Protein AF-A0A2T5XRN5-F1 (afdb_monomer_lite)

Radius of gyration: 16.85 Å; chains: 1; bounding box: 36×27×43 Å

Structure (mmCIF, N/CA/C/O backbone):
data_AF-A0A2T5XRN5-F1
#
_entry.id   AF-A0A2T5XRN5-F1
#
loop_
_atom_site.group_PDB
_atom_site.id
_atom_site.type_symbol
_atom_site.label_atom_id
_atom_site.label_alt_id
_atom_site.label_comp_id
_atom_site.label_asym_id
_atom_site.label_entity_id
_atom_site.label_seq_id
_atom_site.pdbx_PDB_ins_code
_atom_site.Cartn_x
_atom_site.Cartn_y
_atom_site.Cartn_z
_atom_site.occupancy
_atom_site.B_iso_or_equiv
_atom_site.auth_seq_id
_atom_site.auth_comp_id
_atom_site.auth_asym_id
_atom_site.auth_atom_id
_atom_site.pdbx_PDB_model_num
ATOM 1 N N . MET A 1 1 ? 4.757 0.525 13.540 1.00 88.81 1 MET A N 1
ATOM 2 C CA . MET A 1 1 ? 3.555 0.436 12.684 1.00 88.81 1 MET A CA 1
ATOM 3 C C . MET A 1 1 ? 2.782 1.736 12.826 1.00 88.81 1 MET A C 1
ATOM 5 O O . MET A 1 1 ? 2.705 2.233 13.944 1.00 88.81 1 MET A O 1
ATOM 9 N N . LEU A 1 2 ? 2.299 2.319 11.730 1.00 92.38 2 LEU A N 1
ATOM 10 C CA . LEU A 1 2 ? 1.644 3.631 11.727 1.00 92.38 2 LEU A CA 1
ATOM 11 C C . LEU A 1 2 ? 0.362 3.560 10.899 1.00 92.38 2 LEU A C 1
ATOM 13 O O . LEU A 1 2 ? 0.415 3.131 9.749 1.00 92.38 2 LEU A O 1
ATOM 17 N N . PHE A 1 3 ? -0.739 4.030 11.473 1.00 93.38 3 PHE A N 1
ATOM 18 C CA . PHE A 1 3 ? -1.976 4.329 10.766 1.00 93.38 3 PHE A CA 1
ATOM 19 C C . PHE A 1 3 ? -2.048 5.835 10.581 1.00 93.38 3 PHE A C 1
ATOM 21 O O . PHE A 1 3 ? -1.856 6.606 11.527 1.00 93.38 3 PHE A O 1
ATOM 28 N N . LYS A 1 4 ? -2.265 6.247 9.341 1.00 94.81 4 LYS A N 1
ATOM 29 C CA . LYS A 1 4 ? -2.272 7.644 8.938 1.00 94.81 4 LYS A CA 1
ATOM 30 C C . LYS A 1 4 ? -3.507 7.875 8.092 1.00 94.81 4 LYS A C 1
ATOM 32 O O . LYS A 1 4 ? -3.751 7.088 7.179 1.00 94.81 4 LYS A O 1
ATOM 37 N N . ASP A 1 5 ? -4.229 8.948 8.374 1.00 94.75 5 ASP A N 1
ATOM 38 C CA . ASP A 1 5 ? -5.318 9.350 7.504 1.00 94.75 5 ASP A CA 1
ATOM 39 C C . ASP A 1 5 ? -4.771 9.863 6.165 1.00 94.75 5 ASP A C 1
ATOM 41 O O . ASP A 1 5 ? -3.753 10.564 6.094 1.00 94.75 5 ASP A O 1
ATOM 45 N N . THR A 1 6 ? -5.431 9.485 5.077 1.00 91.06 6 THR A N 1
ATOM 46 C CA . THR A 1 6 ? -4.991 9.871 3.737 1.00 91.06 6 THR A CA 1
ATOM 47 C C . THR A 1 6 ? -5.423 11.289 3.373 1.00 91.06 6 THR A C 1
ATOM 49 O O . THR A 1 6 ? -4.741 11.918 2.564 1.00 91.06 6 THR A O 1
ATOM 52 N N . ILE A 1 7 ? -6.484 11.829 3.975 1.00 91.69 7 ILE A N 1
ATOM 53 C CA . ILE A 1 7 ? -7.031 13.145 3.628 1.00 91.69 7 ILE A CA 1
ATOM 54 C C . ILE A 1 7 ? -6.328 14.228 4.451 1.00 91.69 7 ILE A C 1
ATOM 56 O O . ILE A 1 7 ? -5.591 15.042 3.895 1.00 91.69 7 ILE A O 1
ATOM 60 N N . THR A 1 8 ? -6.458 14.181 5.776 1.00 94.81 8 THR A N 1
ATOM 61 C CA . THR A 1 8 ? -5.898 15.157 6.727 1.00 94.81 8 THR A CA 1
ATOM 62 C C . THR A 1 8 ? -4.395 14.996 6.929 1.00 94.81 8 THR A C 1
ATOM 64 O O . THR A 1 8 ? -3.719 15.903 7.408 1.00 94.81 8 THR A O 1
ATOM 67 N N . LYS A 1 9 ? -3.842 13.838 6.547 1.00 94.31 9 LYS A N 1
ATOM 68 C CA . LYS A 1 9 ? -2.445 13.441 6.785 1.00 94.31 9 LYS A CA 1
ATOM 69 C C . LYS A 1 9 ? -2.086 13.282 8.265 1.00 94.31 9 LYS A C 1
ATOM 71 O O . LYS A 1 9 ? -0.897 13.155 8.584 1.00 94.31 9 LYS A O 1
ATOM 76 N N . GLU A 1 10 ? -3.068 13.214 9.153 1.00 95.88 10 GLU A N 1
ATOM 77 C CA . GLU A 1 10 ? -2.837 13.016 10.578 1.00 95.88 10 GLU A CA 1
ATOM 78 C C . GLU A 1 10 ? -2.385 11.593 10.905 1.00 95.88 10 GLU A C 1
ATOM 80 O O . GLU A 1 10 ? -2.740 10.609 10.251 1.00 95.88 10 GLU A O 1
ATOM 85 N N . LYS A 1 11 ? -1.559 11.480 11.945 1.00 95.88 11 LYS A N 1
ATOM 86 C CA . LYS A 1 11 ? -1.094 10.198 12.481 1.00 95.88 11 LYS A CA 1
ATOM 87 C C . LYS A 1 11 ? -2.125 9.714 13.499 1.00 95.88 11 LYS A C 1
ATOM 89 O O . LYS A 1 11 ? -2.058 10.115 14.655 1.00 95.88 11 LYS A O 1
ATOM 94 N N . LEU A 1 12 ? -3.043 8.856 13.068 1.00 95.69 12 LEU A N 1
ATOM 95 C CA . LEU A 1 12 ? -4.154 8.385 13.899 1.00 95.69 12 LEU A CA 1
ATOM 96 C C . LEU A 1 12 ? -3.690 7.453 15.025 1.00 95.69 12 LEU A C 1
ATOM 98 O O . LEU A 1 12 ? -4.169 7.533 16.153 1.00 95.69 12 LEU A O 1
ATOM 102 N N . LEU A 1 13 ? -2.751 6.551 14.720 1.00 95.25 13 LEU A N 1
ATOM 103 C CA . LEU A 1 13 ? -2.315 5.524 15.662 1.00 95.25 13 LEU A CA 1
ATOM 104 C C . LEU A 1 13 ? -0.899 5.046 15.357 1.00 95.25 13 LEU A C 1
ATOM 106 O O . LEU A 1 13 ? -0.545 4.807 14.200 1.00 95.25 13 LEU A O 1
ATOM 110 N N . LYS A 1 14 ? -0.076 4.877 16.395 1.00 95.19 14 LYS A N 1
ATOM 111 C CA . LYS A 1 14 ? 1.306 4.404 16.267 1.00 95.19 14 LYS A CA 1
ATOM 112 C C . LYS A 1 14 ? 1.604 3.295 17.269 1.00 95.19 14 LYS A C 1
ATOM 114 O O . LYS A 1 14 ? 1.282 3.408 18.444 1.00 95.19 14 LYS A O 1
ATOM 119 N N . TYR A 1 15 ? 2.323 2.283 16.802 1.00 94.00 15 TYR A N 1
ATOM 120 C CA . TYR A 1 15 ? 2.867 1.223 17.643 1.00 94.00 15 TYR A CA 1
ATOM 121 C C . TYR A 1 15 ? 4.366 1.076 17.406 1.00 94.00 15 TYR A C 1
ATOM 123 O O . TYR A 1 15 ? 4.815 0.952 16.257 1.00 94.00 15 TYR A O 1
ATOM 131 N N . TYR A 1 16 ? 5.134 1.038 18.490 1.00 94.50 16 TYR A N 1
ATOM 132 C CA . TYR A 1 16 ? 6.532 0.624 18.464 1.00 94.50 16 TYR A CA 1
ATOM 133 C C . TYR A 1 16 ? 6.563 -0.892 18.607 1.00 94.50 16 TYR A C 1
ATOM 135 O O . TYR A 1 16 ? 6.146 -1.436 19.622 1.00 94.50 16 TYR A O 1
ATOM 143 N N . VAL A 1 17 ? 6.974 -1.579 17.545 1.00 91.31 17 VAL A N 1
ATOM 144 C CA . VAL A 1 17 ? 6.888 -3.039 17.455 1.00 91.31 17 VAL A CA 1
ATOM 145 C C . VAL A 1 17 ? 8.187 -3.570 16.883 1.00 91.31 17 VAL A C 1
ATOM 147 O O . VAL A 1 17 ? 8.711 -3.003 15.924 1.00 91.31 17 VAL A O 1
ATOM 150 N N . LYS A 1 18 ? 8.695 -4.662 17.460 1.00 91.69 18 LYS A N 1
ATOM 151 C CA . LYS A 1 18 ? 9.876 -5.359 16.934 1.00 91.69 18 LYS A CA 1
ATOM 152 C C . LYS A 1 18 ? 9.555 -6.024 15.596 1.00 91.69 18 LYS A C 1
ATOM 154 O O . LYS A 1 18 ? 10.288 -5.857 14.633 1.00 91.69 18 LYS A O 1
ATOM 159 N N . ASN A 1 19 ? 8.411 -6.708 15.541 1.00 86.50 19 ASN A N 1
ATOM 160 C CA . ASN A 1 19 ? 7.878 -7.347 14.345 1.00 86.50 19 ASN A CA 1
ATOM 161 C C . ASN A 1 19 ? 6.435 -6.894 14.126 1.00 86.50 19 ASN A C 1
ATOM 163 O O . ASN A 1 19 ? 5.645 -6.829 15.065 1.00 86.50 19 ASN A O 1
ATOM 167 N N . GLN A 1 20 ? 6.079 -6.599 12.880 1.00 83.44 20 GLN A N 1
ATOM 168 C CA . GLN A 1 20 ? 4.695 -6.315 12.509 1.00 83.44 20 GLN A CA 1
ATOM 169 C C . GLN A 1 20 ? 3.965 -7.635 12.251 1.00 83.44 20 GLN A C 1
ATOM 171 O O . GLN A 1 20 ? 4.369 -8.388 11.362 1.00 83.44 20 GLN A O 1
ATOM 176 N N . THR A 1 21 ? 2.898 -7.898 13.003 1.00 85.94 21 THR A N 1
ATOM 177 C CA . THR A 1 21 ? 2.081 -9.116 12.905 1.00 85.94 21 THR A CA 1
ATOM 178 C C . THR A 1 21 ? 0.647 -8.773 12.513 1.00 85.94 21 THR A C 1
ATOM 180 O O . THR A 1 21 ? 0.176 -7.660 12.742 1.00 85.94 21 THR A O 1
ATOM 183 N N . ASN A 1 22 ? -0.079 -9.739 11.950 1.00 82.69 22 ASN A N 1
ATOM 184 C CA . ASN A 1 22 ? -1.479 -9.545 11.554 1.00 82.69 22 ASN A CA 1
ATOM 185 C C . ASN A 1 22 ? -2.386 -9.241 12.756 1.00 82.69 22 ASN A C 1
ATOM 187 O O . ASN A 1 22 ? -3.333 -8.470 12.633 1.00 82.69 22 ASN A O 1
ATOM 191 N N . ALA A 1 23 ? -2.073 -9.808 13.925 1.00 87.19 23 ALA A N 1
ATOM 192 C CA . ALA A 1 23 ? -2.793 -9.529 15.162 1.00 87.19 23 ALA A CA 1
ATOM 193 C C . ALA A 1 23 ? -2.722 -8.040 15.533 1.00 87.19 23 ALA A C 1
ATOM 195 O O . ALA A 1 23 ? -3.747 -7.435 15.830 1.00 87.19 23 ALA A O 1
ATOM 196 N N . LEU A 1 24 ? -1.538 -7.427 15.414 1.00 89.19 24 LEU A N 1
ATOM 197 C CA . LEU A 1 24 ? -1.347 -6.001 15.694 1.00 89.19 24 LEU A CA 1
ATOM 198 C C . LEU A 1 24 ? -2.155 -5.114 14.742 1.00 89.19 24 LEU A C 1
ATOM 200 O O . LEU A 1 24 ? -2.672 -4.078 15.150 1.00 89.19 24 LEU A O 1
ATOM 204 N N . TYR A 1 25 ? -2.289 -5.518 13.478 1.00 87.44 25 TYR A N 1
ATOM 205 C CA . TYR A 1 25 ? -3.144 -4.808 12.533 1.00 87.44 25 TYR A CA 1
ATOM 206 C C . TYR A 1 25 ? -4.621 -4.884 12.919 1.00 87.44 25 TYR A C 1
ATOM 208 O O . TYR A 1 25 ? -5.280 -3.850 12.957 1.00 87.44 25 TYR A O 1
ATOM 216 N N . LYS A 1 26 ? -5.132 -6.085 13.227 1.00 88.12 26 LYS A N 1
ATOM 217 C CA . LYS A 1 26 ? -6.523 -6.267 13.676 1.00 88.12 26 LYS A CA 1
ATOM 218 C C . LYS A 1 26 ? -6.807 -5.448 14.935 1.00 88.12 26 LYS A C 1
ATOM 220 O O . LYS A 1 26 ? -7.828 -4.774 14.995 1.00 88.12 26 LYS A O 1
ATOM 225 N N . GLN A 1 27 ? -5.869 -5.446 15.881 1.00 91.94 27 GLN A N 1
ATOM 226 C CA . GLN A 1 27 ? -5.941 -4.627 17.087 1.00 91.94 27 GLN A CA 1
ATOM 227 C C . GLN A 1 27 ? -6.020 -3.131 16.755 1.00 91.94 27 GLN A C 1
ATOM 229 O O . GLN A 1 27 ? -6.928 -2.458 17.227 1.00 91.94 27 GLN A O 1
ATOM 234 N N . GLY A 1 28 ? -5.121 -2.614 15.911 1.00 92.50 28 GLY A N 1
ATOM 235 C CA . GLY A 1 28 ? -5.136 -1.195 15.544 1.00 92.50 28 GLY A CA 1
ATOM 236 C C . GLY A 1 28 ? -6.396 -0.768 14.801 1.00 92.50 28 GLY A C 1
ATOM 237 O O . GLY A 1 28 ? -6.895 0.331 15.007 1.00 92.50 28 GLY A O 1
ATOM 238 N N . ILE A 1 29 ? -6.945 -1.652 13.971 1.00 90.06 29 ILE A N 1
ATOM 239 C CA . ILE A 1 29 ? -8.211 -1.421 13.271 1.00 90.06 29 ILE A CA 1
ATOM 240 C C . ILE A 1 29 ? -9.373 -1.358 14.258 1.00 90.06 29 ILE A C 1
ATOM 242 O O . ILE A 1 29 ? -10.214 -0.473 14.133 1.00 90.06 29 ILE A O 1
ATOM 246 N N . GLN A 1 30 ? -9.414 -2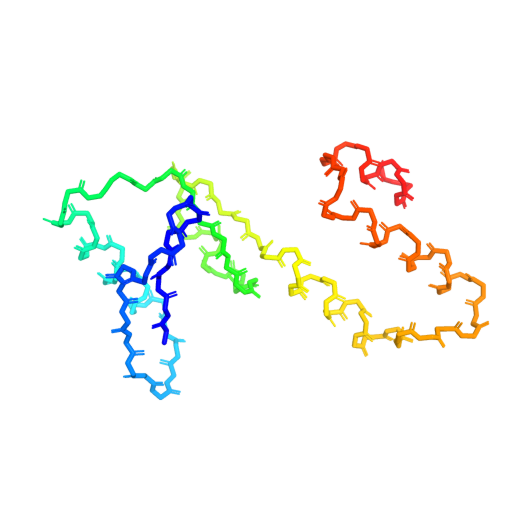.265 15.236 1.00 92.06 30 GLN A N 1
ATOM 247 C CA . GLN A 1 30 ? -10.444 -2.238 16.268 1.00 92.06 30 GLN A CA 1
ATOM 248 C C . GLN A 1 30 ? -10.347 -0.962 17.109 1.00 92.06 30 GLN A C 1
ATOM 250 O O . GLN A 1 30 ? -11.347 -0.282 17.279 1.00 92.06 30 GLN A O 1
ATOM 255 N N . GLU A 1 31 ? -9.140 -0.563 17.514 1.00 95.69 31 GLU A N 1
ATOM 256 C CA . GLU A 1 31 ? -8.929 0.666 18.287 1.00 95.69 31 GLU A CA 1
ATOM 257 C C . GLU A 1 31 ? -9.394 1.924 17.532 1.00 95.69 31 GLU A C 1
ATOM 259 O O . GLU A 1 31 ? -9.931 2.855 18.131 1.00 95.69 31 GLU A O 1
ATOM 264 N N . LEU A 1 32 ? -9.209 1.968 16.209 1.00 94.69 32 LEU A N 1
ATOM 265 C CA . LEU A 1 32 ? -9.737 3.056 15.383 1.00 94.69 32 LEU A CA 1
ATOM 266 C C . LEU A 1 32 ? -11.271 3.031 15.327 1.00 94.69 32 LEU A C 1
ATOM 268 O O . LEU A 1 32 ? -11.894 4.080 15.463 1.00 94.69 32 LEU A O 1
ATOM 272 N N . LYS A 1 33 ? -11.890 1.854 15.192 1.00 93.19 33 LYS A N 1
ATOM 273 C CA . LYS A 1 33 ? -13.356 1.725 15.231 1.00 93.19 33 LYS A CA 1
ATOM 274 C C . LYS A 1 33 ? -13.937 2.143 16.582 1.00 93.19 33 LYS A C 1
ATOM 276 O O . LYS A 1 33 ? -14.937 2.850 16.609 1.00 93.19 33 LYS A O 1
ATOM 281 N N . ASP A 1 34 ? -13.281 1.776 17.680 1.00 96.44 34 ASP A N 1
ATOM 282 C CA . ASP A 1 34 ? -13.689 2.147 19.042 1.00 96.44 34 ASP A CA 1
ATOM 283 C C . ASP A 1 34 ? -13.593 3.666 19.273 1.00 96.44 34 ASP A C 1
ATOM 285 O O . ASP A 1 34 ? -14.329 4.233 20.075 1.00 96.44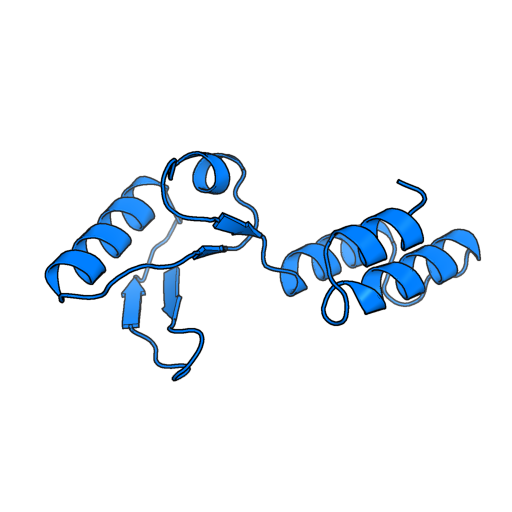 34 ASP A O 1
ATOM 289 N N . LYS A 1 35 ? -12.717 4.346 18.524 1.00 95.44 35 LYS A N 1
ATOM 290 C CA . LYS A 1 35 ? -12.609 5.813 18.457 1.00 95.44 35 LYS A CA 1
ATOM 291 C C . LYS A 1 35 ? -13.589 6.450 17.460 1.00 95.44 35 LYS A C 1
ATOM 293 O O . LYS A 1 35 ? -13.421 7.616 17.113 1.00 95.44 35 LYS A O 1
ATOM 298 N N . CYS A 1 36 ? -14.590 5.700 17.001 1.00 94.50 36 CYS A N 1
ATOM 299 C CA . CYS A 1 36 ? -15.614 6.122 16.043 1.00 94.50 36 CYS A CA 1
ATOM 300 C C . CYS A 1 36 ? -15.082 6.491 14.646 1.00 94.50 36 CYS A C 1
ATOM 302 O O . CYS A 1 36 ? -15.732 7.249 13.928 1.00 94.50 36 CYS A O 1
ATOM 304 N N . PHE A 1 37 ? -13.928 5.958 14.228 1.00 93.75 37 PHE A N 1
ATOM 305 C CA . PHE A 1 37 ? -13.490 6.102 12.838 1.00 93.75 37 PHE A CA 1
ATOM 306 C C . PHE A 1 37 ? -14.213 5.107 11.929 1.00 93.75 37 PHE A C 1
ATOM 308 O O . PHE A 1 37 ? -14.205 3.896 12.168 1.00 93.75 37 PHE A O 1
ATOM 315 N N . GLU A 1 38 ? -14.758 5.615 10.826 1.00 92.06 38 GLU A N 1
ATOM 316 C CA . GLU A 1 38 ? -15.214 4.795 9.709 1.00 92.06 38 GLU A CA 1
ATOM 317 C C . GLU A 1 38 ? -14.040 4.503 8.770 1.00 92.06 38 GLU A C 1
ATOM 319 O O . GLU A 1 38 ? -13.337 5.404 8.308 1.00 92.06 38 GLU A O 1
ATOM 324 N N . ILE A 1 39 ? -13.797 3.220 8.499 1.00 90.75 39 ILE A N 1
ATOM 325 C CA . ILE A 1 39 ? -12.674 2.796 7.666 1.00 90.75 39 ILE A CA 1
ATOM 326 C C . ILE A 1 39 ? -13.183 2.437 6.276 1.00 90.75 39 ILE A C 1
ATOM 328 O O . ILE A 1 39 ? -13.733 1.357 6.073 1.00 90.75 39 ILE A O 1
ATOM 332 N N . MET A 1 40 ? -12.921 3.323 5.318 1.00 92.31 40 MET A N 1
ATOM 333 C CA . MET A 1 40 ? -13.357 3.153 3.930 1.00 92.31 40 MET A CA 1
ATOM 334 C C . MET A 1 40 ? -12.463 2.204 3.132 1.00 92.31 40 MET A C 1
ATOM 336 O O . MET A 1 40 ? -12.948 1.444 2.303 1.00 92.31 40 MET A O 1
ATOM 340 N N . ALA A 1 41 ? -11.147 2.271 3.343 1.00 91.50 41 ALA A N 1
ATOM 341 C CA . ALA A 1 41 ? -10.170 1.470 2.617 1.00 91.50 41 ALA A CA 1
ATOM 342 C C . ALA A 1 41 ? -8.823 1.443 3.348 1.00 91.50 41 ALA A C 1
ATOM 344 O O . ALA A 1 41 ? -8.522 2.302 4.180 1.00 91.50 41 ALA A O 1
ATOM 345 N N . PHE A 1 42 ? -7.970 0.493 2.975 1.00 89.69 42 PHE A N 1
ATOM 346 C CA . PHE A 1 42 ? -6.593 0.403 3.449 1.00 89.69 42 PHE A CA 1
ATOM 347 C C . PHE A 1 42 ? -5.591 0.512 2.302 1.00 89.69 42 PHE A C 1
ATOM 349 O O . PHE A 1 42 ? -5.750 -0.119 1.261 1.00 89.69 42 PHE A O 1
ATOM 356 N N . VAL A 1 43 ? -4.492 1.230 2.545 1.00 90.94 43 VAL A N 1
ATOM 357 C CA . VAL A 1 43 ? -3.302 1.214 1.685 1.00 90.94 43 VAL A CA 1
ATOM 358 C C . VAL A 1 43 ? -2.119 0.689 2.495 1.00 90.94 43 VAL A C 1
ATOM 360 O O . VAL A 1 43 ? -1.742 1.295 3.498 1.00 90.94 43 VAL A O 1
ATOM 363 N N . CYS A 1 44 ? -1.528 -0.437 2.089 1.00 88.38 44 CYS A N 1
ATOM 364 C CA . CYS A 1 44 ? -0.483 -1.117 2.869 1.00 88.38 44 CYS A CA 1
ATOM 365 C C . CYS A 1 44 ? 0.731 -1.549 2.034 1.00 88.38 44 CYS A C 1
ATOM 367 O O . CYS A 1 44 ? 0.802 -1.336 0.829 1.00 88.38 44 CYS A O 1
ATOM 369 N N . ASP A 1 45 ? 1.725 -2.153 2.677 1.00 83.06 45 ASP A N 1
ATOM 370 C CA . ASP A 1 45 ? 3.023 -2.502 2.096 1.00 83.06 45 ASP A CA 1
ATOM 371 C C . ASP A 1 45 ? 3.043 -3.743 1.190 1.00 83.06 45 ASP A C 1
ATOM 373 O O . ASP A 1 45 ? 4.096 -4.081 0.653 1.00 83.06 45 ASP A O 1
ATOM 377 N N . GLY A 1 46 ? 1.894 -4.385 0.955 1.00 72.69 46 GLY A N 1
ATOM 378 C CA . GLY A 1 46 ? 1.784 -5.545 0.060 1.00 72.69 46 GLY A CA 1
ATOM 379 C C . GLY A 1 46 ? 1.882 -6.900 0.756 1.00 72.69 46 GLY A C 1
ATOM 380 O O . GLY A 1 46 ? 2.147 -7.915 0.113 1.00 72.69 46 GLY A O 1
ATOM 381 N N . ARG A 1 47 ? 1.667 -6.954 2.074 1.00 76.44 47 ARG A N 1
ATOM 382 C CA . ARG A 1 47 ? 1.585 -8.219 2.818 1.00 76.44 47 ARG A CA 1
ATOM 383 C C . ARG A 1 47 ? 0.387 -9.040 2.344 1.00 76.44 47 ARG A C 1
ATOM 385 O O . ARG A 1 47 ? -0.746 -8.761 2.725 1.00 76.44 47 ARG A O 1
ATOM 392 N N . LYS A 1 48 ? 0.661 -10.086 1.557 1.00 67.44 48 LYS A N 1
ATOM 393 C CA . LYS A 1 48 ? -0.333 -10.949 0.889 1.00 67.44 48 LYS A CA 1
ATOM 394 C C . LYS A 1 48 ? -1.510 -11.360 1.784 1.00 67.44 48 LYS A C 1
ATOM 396 O O . LYS A 1 48 ? -2.655 -11.209 1.387 1.00 67.44 48 LYS A O 1
ATOM 401 N N . TRP A 1 49 ? -1.235 -11.807 3.011 1.00 65.81 49 TRP A N 1
ATOM 402 C CA . TRP A 1 49 ? -2.279 -12.225 3.955 1.00 65.81 49 TRP A CA 1
ATOM 403 C C . TRP A 1 49 ? -3.126 -11.075 4.506 1.00 65.81 49 TRP A C 1
ATOM 405 O O . TRP A 1 49 ? -4.310 -11.258 4.764 1.00 65.81 49 TRP A O 1
ATOM 415 N N . PHE A 1 50 ? -2.547 -9.884 4.673 1.00 71.19 50 PHE A N 1
ATOM 416 C CA . PHE A 1 50 ? -3.296 -8.711 5.121 1.00 71.19 50 PHE A CA 1
ATOM 417 C C . PHE A 1 50 ? -4.285 -8.248 4.042 1.00 71.19 50 PHE A C 1
ATOM 419 O O . PHE A 1 50 ? -5.422 -7.925 4.368 1.00 71.19 50 PHE A O 1
ATOM 426 N N . LEU A 1 51 ? -3.886 -8.301 2.764 1.00 65.19 51 LEU A N 1
ATOM 427 C CA . LEU A 1 51 ? -4.753 -7.969 1.623 1.00 65.19 51 LEU A CA 1
ATOM 428 C C . LEU A 1 51 ? -6.010 -8.854 1.552 1.00 65.19 51 LEU A C 1
ATOM 430 O O . LEU A 1 51 ? -7.033 -8.412 1.051 1.00 65.19 51 LEU A O 1
ATOM 434 N N . GLN A 1 52 ? -5.933 -10.085 2.066 1.00 69.81 52 GLN A N 1
ATOM 435 C CA . GLN A 1 52 ? -7.024 -11.066 2.050 1.00 69.81 52 GLN A CA 1
ATOM 436 C C . GLN A 1 52 ? -7.835 -11.105 3.355 1.00 69.81 52 GLN A C 1
ATOM 438 O O . GLN A 1 52 ? -8.810 -11.837 3.446 1.00 69.81 52 GLN A O 1
ATOM 443 N N . SER A 1 53 ? -7.430 -10.357 4.387 1.00 72.38 53 SER A N 1
ATOM 444 C CA . SER A 1 53 ? -8.021 -10.467 5.731 1.00 72.38 53 SER A CA 1
ATOM 445 C C . SER A 1 53 ? -9.279 -9.613 5.945 1.00 72.38 53 SER A C 1
ATOM 447 O O . SER A 1 53 ? -9.871 -9.692 7.021 1.00 72.38 53 SER A O 1
ATOM 449 N N . PHE A 1 54 ? -9.670 -8.781 4.973 1.00 74.69 54 PHE A N 1
ATOM 450 C CA . PHE A 1 54 ? -10.792 -7.845 5.093 1.00 74.69 54 PHE A CA 1
ATOM 451 C C . PHE A 1 54 ? -11.750 -8.023 3.919 1.00 74.69 54 PHE A C 1
ATOM 453 O O . PHE A 1 54 ? -11.563 -7.430 2.865 1.00 74.69 54 PHE A O 1
ATOM 460 N N . GLU A 1 55 ? -12.780 -8.844 4.108 1.00 72.00 55 GLU A N 1
ATOM 461 C CA . GLU A 1 55 ? -13.744 -9.168 3.045 1.00 72.00 55 GLU A CA 1
ATOM 462 C C . GLU A 1 55 ? -14.582 -7.954 2.612 1.00 72.00 55 GLU A C 1
ATOM 464 O O . GLU A 1 55 ? -14.911 -7.820 1.440 1.00 72.00 55 GLU A O 1
ATOM 469 N N . ASN A 1 56 ? -14.860 -7.027 3.538 1.00 83.00 56 ASN A N 1
ATOM 470 C CA . ASN A 1 56 ? -15.778 -5.904 3.307 1.00 83.00 56 ASN A CA 1
ATOM 471 C C . ASN A 1 56 ? -15.094 -4.536 3.183 1.00 83.00 56 ASN A C 1
ATOM 473 O O . ASN A 1 56 ? -15.775 -3.529 3.018 1.00 83.00 56 ASN A O 1
ATOM 477 N N . ILE A 1 57 ? -13.765 -4.468 3.312 1.00 87.31 57 ILE A N 1
ATOM 478 C CA . ILE A 1 57 ? -13.022 -3.205 3.232 1.00 87.31 57 ILE A CA 1
ATOM 479 C C . ILE A 1 57 ? -12.000 -3.333 2.106 1.00 87.31 57 ILE A C 1
ATOM 481 O O . ILE A 1 57 ? -11.104 -4.172 2.216 1.00 87.31 57 ILE A O 1
ATOM 485 N N . PRO A 1 58 ? -12.082 -2.503 1.053 1.00 89.06 58 PRO A N 1
ATOM 486 C CA . PRO A 1 58 ? -11.088 -2.483 -0.007 1.00 89.06 58 PRO A CA 1
ATOM 487 C C . PRO A 1 58 ? -9.669 -2.318 0.544 1.00 89.06 58 PRO A C 1
ATOM 489 O O . PRO A 1 58 ? -9.375 -1.394 1.307 1.00 89.06 58 PRO A O 1
ATOM 492 N N . VAL A 1 59 ? -8.764 -3.201 0.123 1.00 87.62 59 VAL A N 1
ATOM 493 C CA . VAL A 1 59 ? -7.341 -3.113 0.454 1.00 87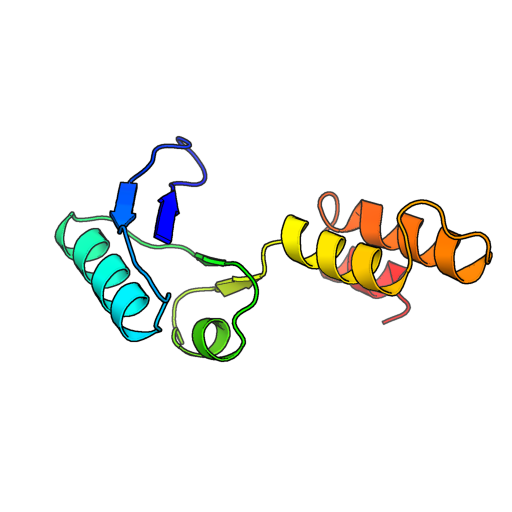.62 59 VAL A CA 1
ATOM 494 C C . VAL A 1 59 ? -6.532 -2.976 -0.826 1.00 87.62 59 VAL A C 1
ATOM 496 O O . VAL A 1 59 ? -6.648 -3.784 -1.743 1.00 87.62 59 VAL A O 1
ATOM 499 N N . GLN A 1 60 ? -5.650 -1.984 -0.861 1.00 88.31 60 GLN A N 1
ATOM 500 C CA . GLN A 1 60 ? -4.722 -1.756 -1.956 1.00 88.31 60 GLN A CA 1
ATOM 501 C C . GLN A 1 60 ? -3.277 -1.822 -1.457 1.00 88.31 60 GLN A C 1
ATOM 503 O O . GLN A 1 60 ? -2.917 -1.293 -0.404 1.00 88.31 60 GLN A O 1
ATOM 508 N N . MET A 1 61 ? -2.396 -2.428 -2.249 1.00 89.81 61 MET A N 1
ATOM 509 C CA . MET A 1 61 ? -0.962 -2.272 -2.034 1.00 89.81 61 MET A CA 1
ATOM 510 C C . MET A 1 61 ? -0.517 -0.862 -2.444 1.00 89.81 61 MET A C 1
ATOM 512 O O . MET A 1 61 ? -0.846 -0.384 -3.527 1.00 89.81 61 MET A O 1
ATOM 516 N N . CYS A 1 62 ? 0.293 -0.209 -1.617 1.00 91.19 62 CYS A N 1
ATOM 517 C CA . CYS A 1 62 ? 0.820 1.123 -1.865 1.00 91.19 62 CYS A CA 1
ATOM 518 C C . CYS A 1 62 ? 1.603 1.172 -3.180 1.00 91.19 62 CYS A C 1
ATOM 520 O O . CYS A 1 62 ? 2.640 0.522 -3.321 1.00 91.19 62 CYS A O 1
ATOM 522 N N . GLN A 1 63 ? 1.145 2.002 -4.117 1.00 92.94 63 GLN A N 1
ATOM 523 C CA . GLN A 1 63 ? 1.761 2.169 -5.436 1.00 92.94 63 GLN A CA 1
ATOM 524 C C . GLN A 1 63 ? 3.228 2.619 -5.355 1.00 92.94 63 GLN A C 1
ATOM 526 O O . GLN A 1 63 ? 4.047 2.211 -6.175 1.00 92.94 63 GLN A O 1
ATOM 531 N N . PHE A 1 64 ? 3.601 3.392 -4.326 1.00 91.69 64 PHE A N 1
ATOM 532 C CA . PHE A 1 64 ? 5.005 3.730 -4.083 1.00 91.69 64 PHE A CA 1
ATOM 533 C C . PHE A 1 64 ? 5.846 2.474 -3.833 1.00 91.69 64 PHE A C 1
ATOM 535 O O . PHE A 1 64 ? 6.900 2.310 -4.442 1.00 91.69 64 PHE A O 1
ATOM 542 N N . LEU A 1 65 ? 5.375 1.565 -2.975 1.00 90.88 65 LEU A N 1
ATOM 543 C CA . LEU A 1 65 ? 6.078 0.313 -2.693 1.00 90.88 65 LEU A CA 1
ATOM 544 C C . LEU A 1 65 ? 6.058 -0.635 -3.892 1.00 90.88 65 LEU A C 1
ATOM 546 O O . LEU A 1 65 ? 7.087 -1.243 -4.173 1.00 90.88 65 LEU A O 1
ATOM 550 N N . GLN A 1 66 ? 4.957 -0.696 -4.648 1.00 92.50 66 GLN A N 1
ATOM 551 C CA . GLN A 1 66 ? 4.912 -1.431 -5.919 1.00 92.50 66 GLN A CA 1
ATOM 552 C C . GLN A 1 66 ? 6.009 -0.946 -6.881 1.00 92.50 66 GLN A C 1
ATOM 554 O O . GLN A 1 66 ? 6.799 -1.746 -7.379 1.00 92.50 66 GLN A O 1
ATOM 559 N N . LYS A 1 67 ? 6.148 0.373 -7.060 1.00 93.44 67 LYS A N 1
ATOM 560 C CA . LYS A 1 67 ? 7.222 0.962 -7.872 1.00 93.44 67 LYS A CA 1
ATOM 561 C C . LYS A 1 67 ? 8.614 0.622 -7.337 1.00 93.44 67 LYS A C 1
ATOM 563 O O . LYS A 1 67 ? 9.503 0.302 -8.123 1.00 93.44 67 LYS A O 1
ATOM 568 N N . GLN A 1 68 ? 8.822 0.655 -6.017 1.00 93.38 68 GLN A N 1
ATOM 569 C CA . GLN A 1 68 ? 10.107 0.263 -5.419 1.00 93.38 68 GLN A CA 1
ATOM 570 C C . GLN A 1 68 ? 10.450 -1.209 -5.678 1.00 93.38 68 GLN A C 1
ATOM 572 O O . GLN A 1 68 ? 11.622 -1.525 -5.872 1.00 93.38 68 GLN A O 1
ATOM 577 N N . ILE A 1 69 ? 9.456 -2.101 -5.704 1.00 93.12 69 ILE A N 1
ATOM 578 C CA . ILE A 1 69 ? 9.664 -3.512 -6.051 1.00 93.12 69 ILE A CA 1
ATOM 579 C C . ILE A 1 69 ? 10.168 -3.629 -7.486 1.00 93.12 69 ILE A C 1
ATOM 581 O O . ILE A 1 69 ? 11.197 -4.263 -7.702 1.00 93.12 69 ILE A O 1
ATOM 585 N N . VAL A 1 70 ? 9.521 -2.969 -8.450 1.00 93.81 70 VAL A N 1
ATOM 586 C CA . VAL A 1 70 ? 9.978 -3.023 -9.849 1.00 93.81 70 VAL A CA 1
ATOM 587 C C . VAL A 1 70 ? 11.392 -2.462 -9.985 1.00 93.81 70 VAL A C 1
ATOM 589 O O . VAL A 1 70 ? 12.267 -3.108 -10.558 1.00 93.81 70 VAL A O 1
ATOM 592 N N . VAL A 1 71 ? 11.659 -1.304 -9.376 1.00 94.62 71 VAL A N 1
ATOM 593 C CA . VAL A 1 71 ? 12.992 -0.683 -9.388 1.00 94.62 71 VAL A CA 1
ATOM 594 C C . VAL A 1 71 ? 14.055 -1.591 -8.766 1.00 94.62 71 VAL A C 1
ATOM 596 O O . VAL A 1 71 ? 15.191 -1.585 -9.235 1.00 94.62 71 VAL A O 1
ATOM 599 N N . ARG A 1 72 ? 13.719 -2.381 -7.739 1.00 95.12 72 ARG A N 1
ATOM 600 C CA . ARG A 1 72 ? 14.650 -3.333 -7.115 1.00 95.12 72 ARG A CA 1
ATOM 601 C C . ARG A 1 72 ? 15.091 -4.431 -8.083 1.00 95.12 72 ARG A C 1
ATOM 603 O O . ARG A 1 72 ? 16.260 -4.796 -8.053 1.00 95.12 72 ARG A O 1
ATOM 610 N N . TYR A 1 73 ? 14.184 -4.937 -8.917 1.00 94.31 73 TYR A N 1
ATOM 611 C CA . TYR A 1 73 ? 14.495 -5.993 -9.886 1.00 94.31 73 TYR A CA 1
ATOM 612 C C . TYR A 1 73 ? 15.059 -5.461 -11.208 1.00 94.31 73 TYR A C 1
ATOM 614 O O . TYR A 1 73 ? 15.791 -6.180 -11.881 1.00 94.31 73 TYR A O 1
ATOM 622 N N . LEU A 1 74 ? 14.755 -4.214 -11.575 1.00 92.69 74 LEU A N 1
ATOM 623 C CA . LEU A 1 74 ? 15.166 -3.640 -12.855 1.00 92.69 74 LEU A CA 1
ATOM 624 C C . LEU A 1 74 ? 16.390 -2.710 -12.772 1.00 92.69 74 LEU A C 1
ATOM 626 O O . LEU A 1 74 ? 17.260 -2.790 -13.629 1.00 92.69 74 LEU A O 1
ATOM 630 N N . THR A 1 75 ? 16.469 -1.861 -11.739 1.00 91.25 75 THR A N 1
ATOM 631 C CA . THR A 1 75 ? 17.235 -0.597 -11.602 1.00 91.25 75 THR A CA 1
ATOM 632 C C . THR A 1 75 ? 16.489 0.673 -12.033 1.00 91.25 75 THR A C 1
ATOM 634 O O . THR A 1 75 ? 15.618 0.654 -12.894 1.00 91.25 75 THR A O 1
ATOM 637 N N . LYS A 1 76 ? 16.861 1.822 -11.444 1.00 92.31 76 LYS A N 1
ATOM 638 C CA . LYS A 1 76 ? 16.289 3.148 -11.769 1.00 92.31 76 LYS A CA 1
ATOM 639 C C . LYS A 1 76 ? 16.652 3.643 -13.172 1.00 92.31 76 LYS A C 1
ATOM 641 O O . LYS A 1 76 ? 15.964 4.506 -13.702 1.00 92.31 76 LYS A O 1
ATOM 646 N N . LYS A 1 77 ? 17.767 3.166 -13.729 1.00 94.44 77 LYS A N 1
ATOM 647 C CA . LYS A 1 77 ? 18.293 3.573 -15.042 1.00 94.4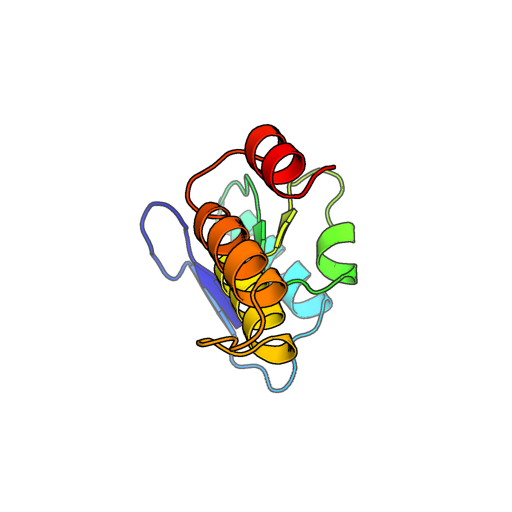4 77 LYS A CA 1
ATOM 648 C C . LYS A 1 77 ? 18.610 2.331 -15.884 1.00 94.44 77 LYS A C 1
ATOM 650 O O . LYS A 1 77 ? 19.787 2.000 -16.049 1.00 94.44 77 LYS A O 1
ATOM 655 N N . PRO A 1 78 ? 17.588 1.589 -16.343 1.00 95.69 78 PRO A N 1
ATOM 656 C CA . PRO A 1 78 ? 17.798 0.388 -17.141 1.00 95.69 78 PRO A CA 1
ATOM 657 C C . PRO A 1 78 ? 18.475 0.737 -18.471 1.00 95.69 78 PRO A C 1
ATOM 659 O O . PRO A 1 78 ? 18.114 1.705 -19.141 1.00 95.69 78 PRO A O 1
ATOM 662 N N . LYS A 1 79 ? 19.478 -0.058 -18.857 1.00 95.81 79 LYS A N 1
ATOM 663 C CA . LYS A 1 79 ? 20.174 0.101 -20.145 1.00 95.81 79 LYS A CA 1
ATOM 664 C C . LYS A 1 79 ? 19.411 -0.550 -21.299 1.00 95.81 79 LYS A C 1
ATOM 666 O O . LYS A 1 79 ? 19.469 -0.056 -22.416 1.00 95.81 79 LYS A O 1
ATOM 671 N N . LEU A 1 80 ? 18.711 -1.650 -21.018 1.00 96.56 80 LEU A N 1
ATOM 672 C CA . LEU A 1 80 ? 17.916 -2.373 -22.006 1.00 96.56 80 LEU A CA 1
ATOM 673 C C . LEU A 1 80 ? 16.648 -1.589 -22.350 1.00 96.56 80 LEU A C 1
ATOM 675 O O . LEU A 1 80 ? 15.970 -1.094 -21.446 1.00 96.56 80 LEU A O 1
ATOM 679 N N . GLN A 1 81 ? 16.305 -1.544 -23.638 1.00 96.31 81 GLN A N 1
ATOM 680 C CA . GLN A 1 81 ? 15.121 -0.848 -24.144 1.00 96.31 81 GLN A CA 1
ATOM 681 C C . GLN A 1 81 ? 13.833 -1.333 -23.465 1.00 96.31 81 GLN A C 1
ATOM 683 O O . GLN A 1 81 ? 13.095 -0.516 -22.925 1.00 96.31 81 GLN A O 1
ATOM 688 N N . ALA A 1 82 ? 13.628 -2.650 -23.371 1.00 94.44 82 ALA A N 1
ATOM 689 C CA . ALA A 1 82 ? 12.462 -3.226 -22.696 1.00 94.44 82 ALA A CA 1
ATOM 690 C C . ALA A 1 82 ? 12.337 -2.766 -21.229 1.00 94.44 82 ALA A C 1
ATOM 692 O O . ALA A 1 82 ? 11.245 -2.512 -20.727 1.00 94.44 82 ALA A O 1
ATOM 693 N N . GLY A 1 83 ? 13.467 -2.592 -20.534 1.00 95.88 83 GLY A N 1
ATOM 694 C CA . GLY A 1 83 ? 13.465 -2.051 -19.178 1.00 95.88 83 GLY A CA 1
ATOM 695 C C . GLY A 1 83 ? 13.076 -0.570 -19.134 1.00 95.88 83 GLY A C 1
ATOM 696 O O . GLY A 1 83 ? 12.348 -0.145 -18.240 1.00 95.88 83 GLY A O 1
ATOM 697 N N . GLN A 1 84 ? 13.534 0.229 -20.099 1.00 96.50 84 GLN A N 1
ATOM 698 C CA . GLN A 1 84 ? 13.145 1.638 -20.209 1.00 96.50 84 GLN A CA 1
ATOM 699 C C . GLN A 1 84 ? 11.653 1.785 -20.520 1.00 96.50 84 GLN A C 1
ATOM 701 O O . GLN A 1 84 ? 10.994 2.645 -19.940 1.00 96.50 84 GLN A O 1
ATOM 706 N N . GLU A 1 85 ? 11.116 0.939 -21.396 1.00 95.31 85 GLU A N 1
ATOM 707 C CA . GLU A 1 85 ? 9.689 0.881 -21.723 1.00 95.31 85 GLU A CA 1
ATOM 708 C C . GLU A 1 85 ? 8.856 0.498 -20.500 1.00 95.31 85 GLU A C 1
ATOM 710 O O . GLU A 1 85 ? 7.934 1.231 -20.144 1.00 95.31 85 GLU A O 1
ATOM 715 N N . LEU A 1 86 ? 9.245 -0.554 -19.772 1.00 95.19 86 LEU A N 1
ATOM 716 C CA . 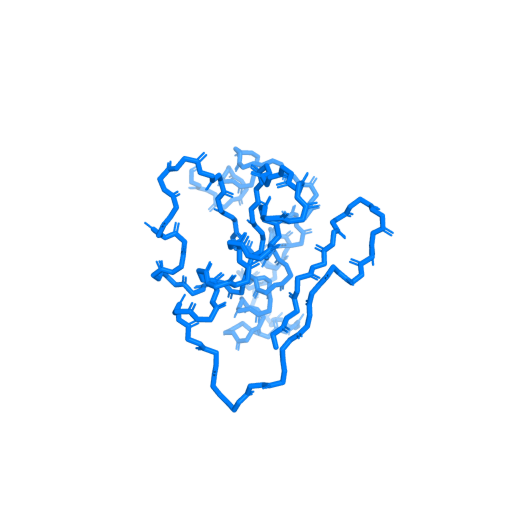LEU A 1 86 ? 8.575 -0.924 -18.526 1.00 95.19 86 LEU A CA 1
ATOM 717 C C . LEU A 1 86 ? 8.611 0.219 -17.502 1.00 95.19 86 LEU A C 1
ATOM 719 O O . LEU A 1 86 ? 7.594 0.513 -16.883 1.00 95.19 86 LEU A O 1
ATOM 723 N N . MET A 1 87 ? 9.741 0.915 -17.341 1.00 95.62 87 MET A N 1
ATOM 724 C CA . MET A 1 87 ? 9.819 2.065 -16.431 1.00 95.62 87 MET A CA 1
ATOM 725 C C . MET A 1 87 ? 8.851 3.189 -16.814 1.00 95.62 87 MET A C 1
ATOM 727 O O . MET A 1 87 ? 8.221 3.752 -15.919 1.00 95.62 87 MET A O 1
ATOM 731 N N . LYS A 1 88 ? 8.677 3.475 -18.113 1.00 94.56 88 LYS A N 1
ATOM 732 C CA . LYS A 1 88 ? 7.673 4.446 -18.582 1.00 94.56 88 LYS A CA 1
ATOM 733 C C . LYS A 1 88 ? 6.264 4.027 -18.172 1.00 94.56 88 LYS A C 1
ATOM 735 O O . LYS A 1 88 ? 5.508 4.874 -17.709 1.00 94.56 88 LYS A O 1
ATOM 740 N N . VAL A 1 89 ? 5.931 2.740 -18.284 1.00 95.44 89 VAL A N 1
ATOM 741 C CA . VAL A 1 89 ? 4.626 2.220 -17.845 1.00 95.44 89 VAL A CA 1
ATOM 742 C C . VAL A 1 89 ? 4.478 2.339 -16.327 1.00 95.44 89 VAL A C 1
ATOM 744 O O . VAL A 1 89 ? 3.492 2.891 -15.851 1.00 95.44 89 VAL A O 1
ATOM 747 N N . ILE A 1 90 ? 5.477 1.928 -15.541 1.00 95.12 90 ILE A N 1
ATOM 748 C CA . ILE A 1 90 ? 5.441 2.037 -14.071 1.00 95.12 90 ILE A CA 1
ATOM 749 C C . ILE A 1 90 ? 5.318 3.489 -13.591 1.00 95.12 90 ILE A C 1
ATOM 751 O O . ILE A 1 90 ? 4.693 3.748 -12.560 1.00 95.12 90 ILE A O 1
ATOM 755 N N . ASP A 1 91 ? 5.871 4.456 -14.319 1.00 93.56 91 ASP A N 1
ATOM 756 C CA . ASP A 1 91 ? 5.708 5.880 -14.013 1.00 93.56 91 ASP A CA 1
ATOM 757 C C . ASP A 1 91 ? 4.256 6.374 -14.161 1.00 93.56 91 ASP A C 1
ATOM 759 O O . ASP A 1 91 ? 3.901 7.398 -13.565 1.00 93.56 91 ASP A O 1
ATOM 763 N N . LEU A 1 92 ? 3.406 5.638 -14.885 1.00 94.69 92 LEU A N 1
ATOM 764 C CA . LEU A 1 92 ? 1.969 5.899 -15.000 1.00 94.69 92 LEU A CA 1
ATOM 765 C C . LEU A 1 92 ? 1.159 5.333 -13.828 1.00 94.69 92 LEU A C 1
ATOM 767 O O . LEU A 1 92 ? 0.043 5.795 -13.614 1.00 94.69 92 LEU A O 1
ATOM 771 N N . LEU A 1 93 ? 1.708 4.408 -13.028 1.00 93.81 93 LEU A N 1
ATOM 772 C CA . LEU A 1 93 ? 0.975 3.686 -11.973 1.00 93.81 93 LEU A CA 1
ATOM 773 C C . LEU A 1 93 ? 0.236 4.612 -10.992 1.00 93.81 93 LEU A C 1
ATOM 775 O O . LEU A 1 93 ? -0.848 4.283 -10.526 1.00 93.81 93 LEU A O 1
ATOM 779 N N . THR A 1 94 ? 0.813 5.770 -10.664 1.00 90.75 94 THR A N 1
ATOM 780 C CA . THR A 1 94 ? 0.216 6.745 -9.730 1.00 90.75 94 THR A CA 1
ATOM 781 C C . THR A 1 94 ? -0.607 7.833 -10.425 1.00 90.75 94 THR A C 1
ATOM 783 O O . THR A 1 94 ? -0.996 8.802 -9.779 1.00 90.75 94 THR A O 1
ATOM 786 N N . LYS A 1 95 ? -0.775 7.752 -11.747 1.00 93.31 95 LYS A N 1
ATOM 787 C CA . LYS A 1 95 ? -1.369 8.799 -12.596 1.00 93.31 95 LYS A CA 1
ATOM 788 C C . LYS A 1 95 ? -2.532 8.298 -13.447 1.00 93.31 95 LYS A C 1
ATOM 790 O O . LYS A 1 95 ? -3.093 9.074 -14.211 1.00 93.31 95 LYS A O 1
ATOM 795 N N . THR A 1 96 ? -2.850 7.014 -13.364 1.00 93.81 96 THR A N 1
ATOM 796 C CA . THR A 1 96 ? -3.822 6.372 -14.238 1.00 93.81 96 THR A CA 1
ATOM 797 C C . THR A 1 96 ? -4.687 5.399 -13.447 1.00 93.81 96 THR A C 1
ATOM 799 O O . THR A 1 96 ? -4.344 5.018 -12.323 1.00 93.81 96 THR A O 1
ATOM 802 N N . ASP A 1 97 ? -5.840 5.058 -14.007 1.00 93.25 97 ASP A N 1
ATOM 803 C CA . ASP A 1 97 ? -6.750 4.063 -13.459 1.00 93.25 97 ASP A CA 1
ATOM 804 C C . ASP A 1 97 ? -6.276 2.635 -13.780 1.00 93.25 97 ASP A C 1
ATOM 806 O O . ASP A 1 97 ? -5.316 2.417 -14.521 1.00 93.25 97 ASP A O 1
ATOM 810 N N . LYS A 1 98 ? -6.956 1.644 -13.198 1.00 91.00 98 LYS A N 1
ATOM 811 C CA . LYS A 1 98 ? -6.613 0.231 -13.373 1.00 91.00 98 LYS A CA 1
ATOM 812 C C . LYS A 1 98 ? -6.615 -0.184 -14.849 1.00 91.00 98 LYS A C 1
ATOM 814 O O . LYS A 1 98 ? -5.654 -0.803 -15.291 1.00 91.00 98 LYS A O 1
ATOM 819 N N . GLU A 1 99 ? -7.662 0.153 -15.596 1.00 95.12 99 GLU A N 1
ATOM 820 C CA . GLU A 1 99 ? -7.859 -0.334 -16.965 1.00 95.12 99 GLU A CA 1
ATOM 821 C C . GLU A 1 99 ? -6.828 0.272 -17.912 1.00 95.12 99 GLU A C 1
ATOM 823 O O . GLU A 1 99 ? -6.208 -0.426 -18.713 1.00 95.12 99 GLU A O 1
ATOM 828 N N . SER A 1 100 ? -6.606 1.581 -17.800 1.00 95.25 100 SER A N 1
ATOM 829 C CA . SER A 1 100 ? -5.587 2.284 -18.575 1.00 95.25 100 SER A CA 1
ATOM 830 C C . SER A 1 100 ? -4.180 1.757 -18.274 1.00 95.25 100 SER A C 1
ATOM 832 O O . SER A 1 100 ? -3.366 1.618 -19.191 1.00 95.25 100 SER A O 1
ATOM 834 N N . PHE A 1 101 ? -3.892 1.417 -17.011 1.00 94.81 101 PHE A N 1
ATOM 835 C CA . PHE A 1 101 ? -2.616 0.818 -16.619 1.00 94.81 101 PHE A CA 1
ATOM 836 C C . PHE A 1 101 ? -2.429 -0.592 -17.190 1.00 94.81 101 PHE A C 1
ATOM 838 O O . PHE A 1 101 ? -1.363 -0.897 -17.723 1.00 94.81 101 PHE A O 1
ATOM 845 N N . GLU A 1 102 ? -3.454 -1.442 -17.096 1.00 94.44 102 GLU A N 1
ATOM 846 C CA . GLU A 1 102 ? -3.433 -2.814 -17.620 1.00 94.44 102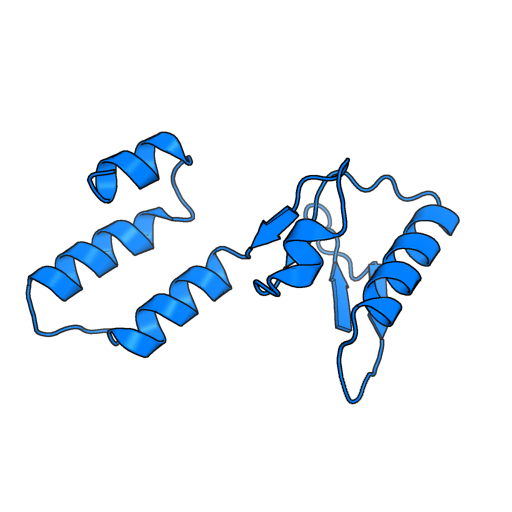 GLU A CA 1
ATOM 847 C C . GLU A 1 102 ? -3.218 -2.814 -19.138 1.00 94.44 102 GLU A C 1
ATOM 849 O O . GLU A 1 102 ? -2.292 -3.469 -19.617 1.00 94.44 102 GLU A O 1
ATOM 854 N N . ARG A 1 103 ? -3.921 -1.947 -19.878 1.00 94.81 103 ARG A N 1
ATOM 855 C CA . ARG A 1 103 ? -3.694 -1.772 -21.323 1.00 94.81 103 ARG A CA 1
ATOM 856 C C . ARG A 1 103 ? -2.267 -1.328 -21.645 1.00 94.81 103 ARG A C 1
ATOM 858 O O . ARG A 1 103 ? -1.676 -1.826 -22.598 1.00 94.81 103 ARG A O 1
ATOM 865 N N . ALA A 1 104 ? -1.693 -0.411 -20.862 1.00 93.88 104 ALA A N 1
ATOM 866 C CA . ALA A 1 104 ? -0.308 0.033 -21.047 1.00 93.88 104 ALA A CA 1
ATOM 867 C C . ALA A 1 104 ? 0.721 -1.081 -20.769 1.00 93.88 104 ALA A C 1
ATOM 869 O O . ALA A 1 104 ? 1.821 -1.045 -21.319 1.00 93.88 104 ALA A O 1
ATOM 870 N N . LEU A 1 105 ? 0.369 -2.070 -19.940 1.00 91.44 105 LEU A N 1
ATOM 871 C CA . LEU A 1 105 ? 1.150 -3.292 -19.722 1.00 91.44 105 LEU A CA 1
ATOM 872 C C . LEU A 1 105 ? 0.911 -4.373 -20.789 1.00 91.44 105 LEU A C 1
ATOM 874 O O . LEU A 1 105 ? 1.653 -5.355 -20.810 1.00 91.44 105 LEU A O 1
ATOM 878 N N . GLY A 1 106 ? -0.085 -4.205 -21.663 1.00 92.06 106 GLY A N 1
ATOM 879 C CA . GLY A 1 106 ? -0.497 -5.215 -22.638 1.00 92.06 106 GLY A CA 1
ATOM 880 C C . GLY A 1 106 ? -1.346 -6.343 -22.041 1.00 92.06 106 GLY A C 1
ATOM 881 O O . GLY A 1 106 ? -1.286 -7.463 -22.549 1.00 92.06 106 GLY A O 1
ATOM 882 N N . LEU A 1 107 ? -2.080 -6.061 -20.958 1.00 86.44 107 LEU A N 1
ATOM 883 C CA . LEU A 1 107 ? -3.024 -6.967 -20.291 1.00 86.44 107 LEU A CA 1
ATOM 884 C C . LEU A 1 107 ? -4.480 -6.649 -20.653 1.00 86.44 107 LEU A C 1
ATOM 886 O O . LEU A 1 107 ? -4.782 -5.465 -20.937 1.00 86.44 107 LEU A O 1
#

Organism: NCBI:txid327575

Sequence (107 aa):
MLFKDTITKEKLLKYYVKNQTNALYKQGIQELKDKCFEIMAFVCDGRKWFLQSFENIPVQMCQFLQKQIVVRYLTKKPKLQAGQELMKVIDLLTKTDKESFERALGL

pLDDT: mean 90.38, std 7.1, range [65.19, 96.56]

Secondary structure (DSSP, 8-state):
-EEE-SSS--EEEE---SS--HHHHHHHHHHHHHTT-----EEES--HHHHTS-SSS-EEE-HHHHHHHHHHHH-SS-SSHHHHHHHHHHTTTTTS-HHHHHHHHT-

Foldseek 3Di:
DFDADPPVRDTPDDDDDPDDDPVVVVVVVVVCVVVVDDAQAEEDQCPPVNCVVDPPHHYHHHLVNVLVVLCVVANPDHPDPVSVLVNVLSVCSVPDDPVVSCVSVVD